Protein AF-A0A535J9W8-F1 (afdb_monomer_lite)

Sequence (134 aa):
MREMDVRYYIVAAGMILLSGYACVLLPRLWRHQNTSLDHPPAWWPGDLSSWRGFVRTLPLAVLFCWLLTFFIVVGPFIPEQPRDAFGFIRPAWYSAPLAIAPVVAIPLWISIYLFNRPRFLVPPHLREDRGVLG

Radius of gyration: 18.36 Å; chains: 1; bounding box: 52×29×51 Å

pLDDT: mean 89.5, std 9.79, range [49.66, 97.06]

Foldseek 3Di:
DPDDDPVLVVVLVVLVVVLVVLVVVVVCLLVVVDCVQQDDDPPDPDDSLLSLLVSQLSLLVSVVSVLVSCCSVCVVVQDFDDDPDPDTDGDCVNVVCVVVSCVPSVVQSCCCQAAVPPVVSGRPVSSPPGHSPD

Secondary structure (DSSP, 8-state):
-PPPPHHHHHHHHHHHHHHHHHHHHHHHHHTT--GGGSS--TT--S-HHHHHHHHHHHHHHHHHHHHHHHHHHHGGGSPPBP-TTT--B--HHHHHHHHHHHHHHHHHHHHHHHH--SGGGS-GGGSSSPPTT-

Structure (mmCIF, N/CA/C/O backbone):
data_AF-A0A535J9W8-F1
#
_entry.id   AF-A0A535J9W8-F1
#
loop_
_atom_site.group_PDB
_atom_site.id
_atom_site.type_symbol
_atom_site.label_atom_id
_atom_site.label_alt_id
_atom_site.label_comp_id
_atom_site.label_asym_id
_atom_site.label_entity_id
_atom_site.label_seq_id
_atom_site.pdbx_PDB_ins_code
_atom_site.Cartn_x
_atom_site.Cartn_y
_atom_site.Cartn_z
_atom_site.occupancy
_atom_site.B_iso_or_equiv
_atom_site.auth_seq_id
_atom_site.auth_comp_id
_atom_site.auth_asym_id
_atom_site.auth_atom_id
_atom_site.pdbx_PDB_model_num
ATOM 1 N N . MET A 1 1 ? 11.839 -6.451 -28.846 1.00 56.50 1 MET A N 1
ATOM 2 C CA . MET A 1 1 ? 10.976 -6.881 -27.723 1.00 56.50 1 MET A CA 1
ATOM 3 C C . MET A 1 1 ? 11.802 -7.827 -26.871 1.00 56.50 1 MET A C 1
ATOM 5 O O . MET A 1 1 ? 12.345 -8.764 -27.434 1.00 56.50 1 MET A O 1
ATOM 9 N N . ARG A 1 2 ? 11.996 -7.537 -25.579 1.00 71.62 2 ARG A N 1
ATOM 10 C CA . ARG A 1 2 ? 12.710 -8.448 -24.669 1.00 71.62 2 ARG A CA 1
ATOM 11 C C . ARG A 1 2 ? 11.811 -9.667 -24.457 1.00 71.62 2 ARG A C 1
ATOM 13 O O . ARG A 1 2 ? 10.638 -9.469 -24.145 1.00 71.62 2 ARG A O 1
ATOM 20 N N . GLU A 1 3 ? 12.316 -10.880 -24.664 1.00 81.75 3 GLU A N 1
ATOM 21 C CA . GLU A 1 3 ? 11.565 -12.083 -24.295 1.00 81.75 3 GLU A CA 1
ATOM 22 C C . GLU A 1 3 ? 11.342 -12.058 -22.780 1.00 81.75 3 GLU A C 1
ATOM 24 O O . GLU A 1 3 ? 12.293 -11.986 -21.999 1.00 81.75 3 GLU A O 1
ATOM 29 N N . MET A 1 4 ? 10.077 -12.008 -22.368 1.00 86.06 4 MET A N 1
ATOM 30 C CA . MET A 1 4 ? 9.685 -12.026 -20.963 1.00 86.06 4 MET A CA 1
ATOM 31 C C . MET A 1 4 ? 9.242 -13.441 -20.598 1.00 86.06 4 MET A C 1
ATOM 33 O O . MET A 1 4 ? 8.487 -14.070 -21.336 1.00 86.06 4 MET A O 1
ATOM 37 N N . ASP A 1 5 ? 9.710 -13.938 -19.453 1.00 92.31 5 ASP A N 1
ATOM 38 C CA . ASP A 1 5 ? 9.328 -15.248 -18.917 1.00 92.31 5 ASP A CA 1
ATOM 39 C C . ASP A 1 5 ? 7.808 -15.296 -18.642 1.00 92.31 5 ASP A C 1
ATOM 41 O O . ASP A 1 5 ? 7.224 -14.327 -18.151 1.00 92.31 5 ASP A O 1
ATOM 45 N N . VAL A 1 6 ? 7.160 -16.440 -18.893 1.00 93.19 6 VAL A N 1
ATOM 46 C CA . VAL A 1 6 ? 5.753 -16.695 -18.531 1.00 93.19 6 VAL A CA 1
ATOM 47 C C . VAL A 1 6 ? 5.458 -16.351 -17.065 1.00 93.19 6 VAL A C 1
ATOM 49 O O . VAL A 1 6 ? 4.391 -15.826 -16.744 1.00 93.19 6 VAL A O 1
ATOM 52 N N . ARG A 1 7 ? 6.434 -16.561 -16.170 1.00 93.00 7 ARG A N 1
ATOM 53 C CA . ARG A 1 7 ? 6.346 -16.218 -14.742 1.00 93.00 7 ARG A CA 1
ATOM 54 C C . ARG A 1 7 ? 6.104 -14.729 -14.522 1.00 93.00 7 ARG A C 1
ATOM 56 O O . ARG A 1 7 ? 5.322 -14.365 -13.648 1.00 93.00 7 ARG A O 1
ATOM 63 N N . TYR A 1 8 ? 6.736 -13.872 -15.324 1.00 92.75 8 TYR A N 1
ATOM 64 C CA . TYR A 1 8 ? 6.543 -12.428 -15.237 1.00 92.75 8 TYR A CA 1
ATOM 65 C C . TYR A 1 8 ? 5.096 -12.050 -15.567 1.00 92.75 8 TYR A C 1
ATOM 67 O O . TYR A 1 8 ? 4.478 -11.301 -14.813 1.00 92.75 8 TYR A O 1
ATOM 75 N N . TYR A 1 9 ? 4.527 -12.612 -16.637 1.00 93.81 9 TYR A N 1
ATOM 76 C CA . TYR A 1 9 ? 3.142 -12.333 -17.022 1.00 93.81 9 TYR A CA 1
ATOM 77 C C . TYR A 1 9 ? 2.140 -12.790 -15.962 1.00 93.81 9 TYR A C 1
ATOM 79 O O . TYR A 1 9 ? 1.189 -12.065 -15.679 1.00 93.81 9 TYR A O 1
ATOM 87 N N . ILE A 1 10 ? 2.374 -13.947 -15.335 1.00 95.88 10 ILE A N 1
ATOM 88 C CA . ILE A 1 10 ? 1.541 -14.444 -14.230 1.00 95.88 10 ILE A CA 1
ATOM 89 C C . ILE A 1 10 ? 1.569 -13.459 -13.054 1.00 95.88 10 ILE A C 1
ATOM 91 O O . ILE A 1 10 ? 0.515 -13.076 -12.544 1.00 95.88 10 ILE A O 1
ATOM 95 N N . VAL A 1 11 ? 2.760 -13.005 -12.652 1.00 95.25 11 VAL A N 1
ATOM 96 C CA . VAL A 1 11 ? 2.914 -12.032 -11.560 1.00 95.25 11 VAL A CA 1
ATOM 97 C C . VAL A 1 11 ? 2.260 -10.696 -11.917 1.00 95.25 11 VAL A C 1
ATOM 99 O O . VAL A 1 11 ? 1.509 -10.149 -11.112 1.00 95.25 11 VAL A O 1
ATOM 102 N N . ALA A 1 12 ? 2.495 -10.184 -13.126 1.00 94.62 12 ALA A N 1
ATOM 103 C CA . ALA A 1 12 ? 1.912 -8.931 -13.593 1.00 94.62 12 ALA A CA 1
ATOM 104 C C . ALA A 1 12 ? 0.377 -8.996 -13.622 1.00 94.62 12 ALA A C 1
ATOM 106 O O . ALA A 1 12 ? -0.281 -8.111 -13.077 1.00 94.62 12 ALA A O 1
ATOM 107 N N . ALA A 1 13 ? -0.198 -10.065 -14.181 1.00 96.06 13 ALA A N 1
ATOM 108 C CA . ALA A 1 13 ? -1.642 -10.274 -14.212 1.00 96.06 13 ALA A CA 1
ATOM 109 C C . ALA A 1 13 ? -2.233 -10.364 -12.797 1.00 96.06 13 ALA A C 1
ATOM 111 O O . ALA A 1 13 ? -3.229 -9.702 -12.506 1.00 96.06 13 ALA A O 1
ATOM 112 N N . GLY A 1 14 ? -1.592 -11.115 -11.895 1.00 96.62 14 GLY A N 1
ATOM 113 C CA . GLY A 1 14 ? -2.013 -11.211 -10.497 1.00 96.62 14 GLY A CA 1
ATOM 114 C C . GLY A 1 14 ? -2.018 -9.854 -9.788 1.00 96.62 14 GLY A C 1
ATOM 115 O O . GLY A 1 14 ? -2.994 -9.508 -9.125 1.00 96.62 14 GLY A O 1
ATOM 116 N N . MET A 1 15 ? -0.974 -9.047 -9.984 1.00 95.94 15 MET A N 1
ATOM 117 C CA . MET A 1 15 ? -0.866 -7.708 -9.392 1.00 95.94 15 MET A CA 1
ATOM 118 C C . MET A 1 15 ? -1.893 -6.723 -9.956 1.00 95.94 15 MET A C 1
ATOM 120 O O . MET A 1 15 ? -2.481 -5.949 -9.195 1.00 95.94 15 MET A O 1
ATOM 124 N N . ILE A 1 16 ? -2.169 -6.785 -11.263 1.00 96.44 16 ILE A N 1
ATOM 125 C CA . ILE A 1 16 ? -3.233 -6.001 -11.905 1.00 96.44 16 ILE A CA 1
ATOM 126 C C . ILE A 1 16 ? -4.595 -6.372 -11.316 1.00 96.44 16 ILE A C 1
ATOM 128 O O . ILE A 1 16 ? -5.343 -5.483 -10.914 1.00 96.44 16 ILE A O 1
ATOM 132 N N . LEU A 1 17 ? -4.910 -7.667 -11.223 1.00 97.00 17 LEU A N 1
ATOM 133 C CA . LEU A 1 17 ? -6.174 -8.145 -10.658 1.00 97.00 17 LEU A CA 1
ATOM 134 C C . LEU A 1 17 ? -6.328 -7.721 -9.194 1.00 97.00 17 LEU A C 1
ATOM 136 O O . LEU A 1 17 ? -7.378 -7.205 -8.810 1.00 97.00 17 LEU A O 1
ATOM 140 N N . LEU A 1 18 ? -5.269 -7.872 -8.395 1.00 95.25 18 LEU A N 1
ATOM 141 C CA . LEU A 1 18 ? -5.250 -7.464 -6.993 1.00 95.25 18 LEU A CA 1
ATOM 142 C C . LEU A 1 18 ? -5.463 -5.950 -6.836 1.00 95.25 18 LEU A C 1
ATOM 144 O O . LEU A 1 18 ? -6.285 -5.524 -6.026 1.00 95.25 18 LEU A O 1
ATOM 148 N N . SER A 1 19 ? -4.776 -5.137 -7.640 1.00 94.75 19 SER A N 1
ATOM 149 C CA . SER A 1 19 ? -4.901 -3.671 -7.609 1.00 94.75 19 SER A CA 1
ATOM 150 C C . SER A 1 19 ? -6.266 -3.197 -8.109 1.00 94.75 19 SER A C 1
ATOM 152 O O . SER A 1 19 ? -6.858 -2.274 -7.547 1.00 94.75 19 SER A O 1
ATOM 154 N N . GLY A 1 20 ? -6.806 -3.864 -9.132 1.00 95.12 20 GLY A N 1
ATOM 155 C CA . GLY A 1 20 ? -8.159 -3.635 -9.630 1.00 95.12 20 GLY A CA 1
ATOM 156 C C . GLY A 1 20 ? -9.212 -3.948 -8.568 1.00 95.12 20 GLY A C 1
ATOM 157 O O . GLY A 1 20 ? -10.093 -3.128 -8.311 1.00 95.12 20 GLY A O 1
ATOM 158 N N . TYR A 1 21 ? -9.077 -5.081 -7.875 1.00 94.12 21 TYR A N 1
ATOM 159 C CA . TYR A 1 21 ? -9.943 -5.426 -6.748 1.00 94.12 21 TYR A CA 1
ATOM 160 C C . TYR A 1 21 ? -9.828 -4.405 -5.608 1.00 94.12 21 TYR A C 1
ATOM 162 O O . TYR A 1 21 ? -10.840 -3.952 -5.069 1.00 94.12 21 TYR A O 1
ATOM 170 N N . ALA A 1 22 ? -8.609 -3.966 -5.290 1.00 92.62 22 ALA A N 1
ATOM 171 C CA . ALA A 1 22 ? -8.360 -2.935 -4.292 1.00 92.62 22 ALA A CA 1
ATOM 172 C C . ALA A 1 22 ? -9.051 -1.597 -4.625 1.00 92.62 22 ALA A C 1
ATOM 174 O O . ALA A 1 22 ? -9.585 -0.949 -3.724 1.00 92.62 22 ALA A O 1
ATOM 175 N N . CYS A 1 23 ? -9.130 -1.214 -5.905 1.00 91.81 23 CYS A N 1
ATOM 176 C CA . CYS A 1 23 ? -9.896 -0.043 -6.357 1.00 91.81 23 CYS A CA 1
ATOM 177 C C . CYS A 1 23 ? -11.404 -0.167 -6.124 1.00 91.81 23 CYS A C 1
ATOM 179 O O . CYS A 1 23 ? -12.070 0.842 -5.901 1.00 91.81 23 CYS A O 1
ATOM 181 N N . VAL A 1 24 ? -11.955 -1.380 -6.160 1.00 92.75 24 VAL A N 1
ATOM 182 C CA . VAL A 1 24 ? -13.371 -1.622 -5.843 1.00 92.75 24 VAL A CA 1
ATOM 183 C C . VAL A 1 24 ? -13.592 -1.629 -4.329 1.00 92.75 24 VAL A C 1
ATOM 185 O O . VAL A 1 24 ? -14.593 -1.103 -3.838 1.00 92.75 24 VAL A O 1
ATOM 188 N N . LEU A 1 25 ? -12.651 -2.207 -3.579 1.00 90.88 25 LEU A N 1
ATOM 189 C CA . LEU A 1 25 ? -12.739 -2.341 -2.128 1.00 90.88 25 LEU A CA 1
ATOM 190 C C . LEU A 1 25 ? -12.563 -1.000 -1.408 1.00 90.88 25 LEU A C 1
ATOM 192 O O . LEU A 1 25 ? -13.298 -0.721 -0.462 1.00 90.88 25 LEU A O 1
ATOM 196 N N . LEU A 1 26 ? -11.620 -0.161 -1.846 1.00 92.81 26 LEU A N 1
ATOM 197 C CA . LEU A 1 26 ? -11.246 1.057 -1.128 1.00 92.81 26 LEU A CA 1
ATOM 198 C C . LEU A 1 26 ? -12.416 2.049 -0.958 1.00 92.81 26 LEU A C 1
ATOM 200 O O . LEU A 1 26 ? -12.646 2.470 0.175 1.00 92.81 26 LEU A O 1
ATOM 204 N N . PRO A 1 27 ? -13.215 2.393 -1.988 1.00 93.56 27 PRO A N 1
ATOM 205 C CA . PRO A 1 27 ? -14.380 3.261 -1.812 1.00 93.56 27 PRO A CA 1
ATOM 206 C C . PRO A 1 27 ? -15.453 2.647 -0.908 1.00 93.56 27 PRO A C 1
ATOM 208 O O . PRO A 1 27 ? -16.095 3.370 -0.145 1.00 93.56 27 PRO A O 1
ATOM 211 N N . ARG A 1 28 ? -15.640 1.320 -0.972 1.00 93.06 28 ARG A N 1
ATOM 212 C CA . ARG A 1 28 ? -16.595 0.596 -0.118 1.00 93.06 28 ARG A CA 1
ATOM 213 C C . ARG A 1 28 ? -16.167 0.640 1.343 1.00 93.06 28 ARG A C 1
ATOM 215 O O . ARG A 1 28 ? -16.995 0.938 2.197 1.00 93.06 28 ARG A O 1
ATOM 222 N N . LEU A 1 29 ? -14.880 0.420 1.615 1.00 92.50 29 LEU A N 1
ATOM 223 C CA . LEU A 1 29 ? -14.289 0.622 2.936 1.00 92.50 29 LEU A CA 1
ATOM 224 C C . LEU A 1 29 ? -14.478 2.076 3.376 1.00 92.50 29 LEU A C 1
ATOM 226 O O . LEU A 1 29 ? -15.007 2.328 4.449 1.00 92.50 29 LEU A O 1
ATOM 230 N N . TRP A 1 30 ? -14.115 3.046 2.536 1.00 93.81 30 TRP A N 1
ATOM 231 C CA . TRP A 1 30 ? -14.175 4.468 2.882 1.00 93.81 30 TRP A CA 1
ATOM 232 C C . TRP A 1 30 ? -15.584 4.936 3.268 1.00 93.81 30 TRP A C 1
ATOM 234 O O . TRP A 1 30 ? -15.743 5.745 4.180 1.00 93.81 30 TRP A O 1
ATOM 244 N N . ARG A 1 31 ? -16.608 4.397 2.597 1.00 93.81 31 ARG A N 1
ATOM 245 C CA . ARG A 1 31 ? -18.029 4.683 2.844 1.00 93.81 31 ARG A CA 1
ATOM 246 C C . ARG A 1 31 ? -18.688 3.744 3.858 1.00 93.81 31 ARG A C 1
ATOM 248 O O . ARG A 1 31 ? -19.896 3.844 4.031 1.00 93.81 31 ARG A O 1
ATOM 255 N N . HIS A 1 32 ? -17.931 2.843 4.487 1.00 92.38 32 HIS A N 1
ATOM 256 C CA . HIS A 1 32 ? -18.454 1.850 5.430 1.00 92.38 32 HIS A CA 1
ATOM 257 C C . HIS A 1 32 ? -19.605 1.000 4.845 1.00 92.38 32 HIS A C 1
ATOM 259 O O . HIS A 1 32 ? -20.615 0.736 5.482 1.00 92.38 32 HIS A O 1
ATOM 265 N N . GLN A 1 33 ? -19.473 0.588 3.583 1.00 91.62 33 GLN A N 1
ATOM 266 C CA . GLN A 1 33 ? -20.468 -0.244 2.887 1.00 91.62 33 GLN A CA 1
ATOM 267 C C . GLN A 1 33 ? -20.199 -1.746 3.030 1.00 91.62 33 GLN A C 1
ATOM 269 O O . GLN A 1 33 ? -20.959 -2.557 2.509 1.00 91.62 33 GLN A O 1
ATOM 274 N N . ASN A 1 34 ? -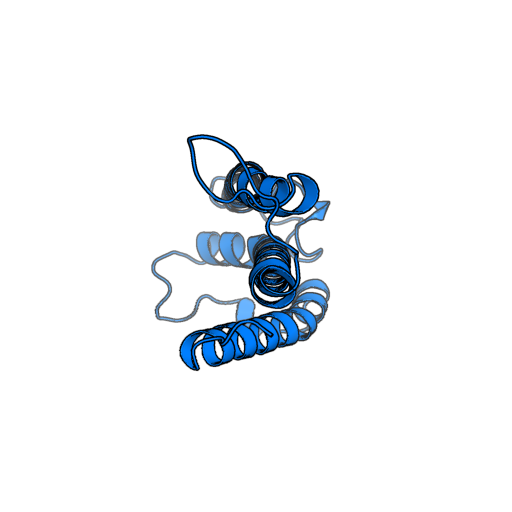19.091 -2.120 3.671 1.00 85.06 34 ASN A N 1
ATOM 275 C CA . ASN A 1 34 ? -18.700 -3.507 3.855 1.00 85.06 34 ASN A CA 1
ATOM 276 C C . ASN A 1 34 ? -18.486 -3.803 5.340 1.00 85.06 34 ASN A C 1
ATOM 278 O O . ASN A 1 34 ? -17.447 -3.449 5.892 1.00 85.06 34 ASN A O 1
ATOM 282 N N . THR A 1 35 ? -19.451 -4.490 5.945 1.00 86.94 35 THR A N 1
ATOM 283 C CA . THR A 1 35 ? -19.415 -4.906 7.354 1.00 86.94 35 THR A CA 1
ATOM 284 C C . THR A 1 35 ? -18.505 -6.110 7.596 1.00 86.94 35 THR A C 1
ATOM 286 O O . THR A 1 35 ? -18.203 -6.450 8.737 1.00 86.94 35 THR A O 1
ATOM 289 N N . SER A 1 36 ? -17.988 -6.751 6.537 1.00 87.75 36 SER A N 1
ATOM 290 C CA . SER A 1 36 ? -17.088 -7.905 6.671 1.00 87.75 36 SER A CA 1
ATOM 291 C C . SER A 1 36 ? -15.768 -7.573 7.376 1.00 87.75 36 SER A C 1
ATOM 293 O O . SER A 1 36 ? -15.008 -8.481 7.694 1.00 87.75 36 SER A O 1
ATOM 295 N N . LEU A 1 37 ? -15.451 -6.285 7.543 1.00 90.44 37 LEU A N 1
ATOM 296 C CA . LEU A 1 37 ? -14.234 -5.798 8.189 1.00 90.44 37 LEU A CA 1
ATOM 297 C C . LEU A 1 37 ? -14.479 -5.301 9.620 1.00 90.44 37 LEU A C 1
ATOM 299 O O . LEU A 1 37 ? -13.525 -4.895 10.279 1.00 90.44 37 LEU A O 1
ATOM 303 N N . ASP A 1 38 ? -15.712 -5.368 10.127 1.00 90.94 38 ASP A N 1
ATOM 304 C CA . ASP A 1 38 ? -16.050 -4.881 11.472 1.00 90.94 38 ASP A CA 1
ATOM 305 C C . ASP A 1 38 ? -15.542 -5.817 12.576 1.00 90.94 38 ASP A C 1
ATOM 307 O O . ASP A 1 38 ? -15.278 -5.383 13.701 1.00 90.94 38 ASP A O 1
ATOM 311 N N . HIS A 1 39 ? -15.351 -7.094 12.236 1.00 91.94 39 HIS A N 1
ATOM 312 C CA . HIS A 1 39 ? -14.883 -8.131 13.145 1.00 91.94 39 HIS A CA 1
ATOM 313 C C . HIS A 1 39 ? -13.639 -8.833 12.592 1.00 91.94 39 HIS A C 1
ATOM 315 O O . HIS A 1 39 ? -13.571 -9.091 11.386 1.00 91.94 39 HIS A O 1
ATOM 321 N N . PRO A 1 40 ? -12.666 -9.171 13.458 1.00 94.62 40 PRO A N 1
ATOM 322 C CA . PRO A 1 40 ? -11.523 -9.960 13.046 1.00 94.62 40 PRO A CA 1
ATOM 323 C C . PRO A 1 40 ? -11.974 -11.350 12.586 1.00 94.62 40 PRO A C 1
ATOM 325 O O . PRO A 1 40 ? -12.841 -11.961 13.219 1.00 94.62 40 PRO A O 1
ATOM 328 N N . PRO A 1 41 ? -11.380 -11.887 11.513 1.00 94.62 41 PRO A N 1
ATOM 329 C CA . PRO A 1 41 ? -11.571 -13.281 11.157 1.00 94.62 41 PRO A CA 1
ATOM 330 C C . PRO A 1 41 ? -10.942 -14.193 12.221 1.00 94.62 41 PRO A C 1
ATOM 332 O O . PRO A 1 41 ? -9.991 -13.810 12.898 1.00 94.62 41 PRO A O 1
ATOM 335 N N . ALA A 1 42 ? -11.421 -15.436 12.323 1.00 94.94 42 ALA A N 1
ATOM 336 C CA . ALA A 1 42 ? -10.988 -16.384 13.358 1.00 94.94 42 ALA A CA 1
ATOM 337 C C . ALA A 1 42 ? -9.481 -16.715 13.343 1.00 94.94 42 ALA A C 1
ATOM 339 O O . ALA A 1 42 ? -8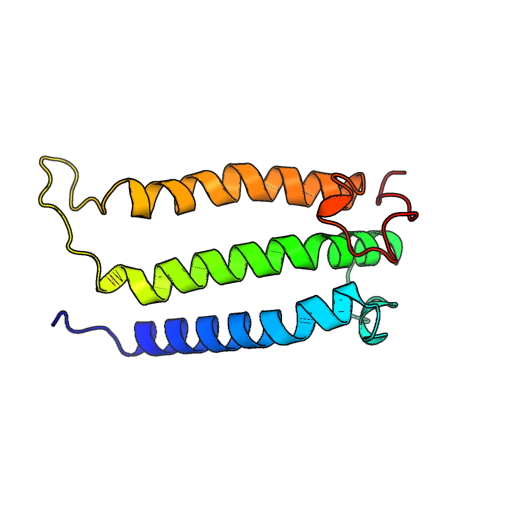.936 -17.151 14.350 1.00 94.94 42 ALA A O 1
ATOM 340 N N . TRP A 1 43 ? -8.807 -16.521 12.207 1.00 95.00 43 TRP A N 1
ATOM 341 C CA . TRP A 1 43 ? -7.365 -16.739 12.066 1.00 95.00 43 TRP A CA 1
ATOM 342 C C . TRP A 1 43 ? -6.518 -15.527 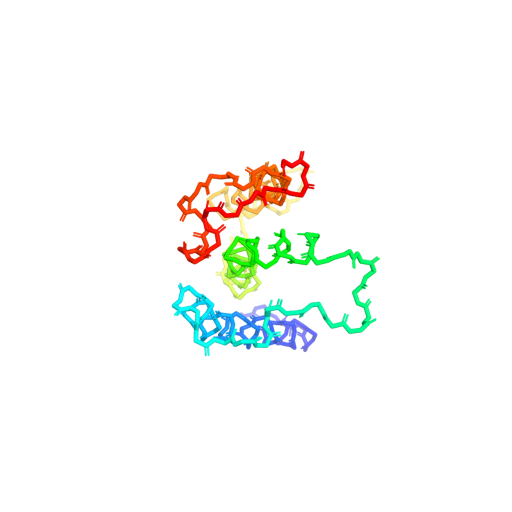12.481 1.00 95.00 43 TRP A C 1
ATOM 344 O O . TRP A 1 43 ? -5.291 -15.619 12.482 1.00 95.00 43 TRP A O 1
ATOM 354 N N . TRP A 1 44 ? -7.136 -14.382 12.790 1.00 95.38 44 TRP A N 1
ATOM 355 C CA . TRP A 1 44 ? -6.405 -13.184 13.184 1.00 95.38 44 TRP A CA 1
ATOM 356 C C . TRP A 1 44 ? -5.769 -13.381 14.570 1.00 95.38 44 TRP A C 1
ATOM 358 O O . TRP A 1 44 ? -6.478 -13.706 15.520 1.00 95.38 44 TRP A O 1
ATOM 368 N N . PRO A 1 45 ? -4.449 -13.173 14.719 1.00 93.44 45 PRO A N 1
ATOM 369 C CA . PRO A 1 45 ? -3.748 -13.478 15.967 1.00 93.44 45 PRO A CA 1
ATOM 370 C C . PRO A 1 45 ? -3.942 -12.424 17.070 1.00 93.44 45 PRO A C 1
ATOM 372 O O . PRO A 1 45 ? -3.540 -12.660 18.206 1.00 93.44 45 PRO A O 1
ATOM 375 N N . GLY A 1 46 ? -4.486 -11.248 16.743 1.00 92.69 46 GLY A N 1
ATOM 376 C CA . GLY A 1 46 ? -4.662 -10.140 17.682 1.00 92.69 46 GLY A CA 1
ATOM 377 C C . GLY A 1 46 ? -6.105 -9.945 18.155 1.00 92.69 46 GLY A C 1
ATOM 378 O O . GLY A 1 46 ? -7.018 -10.679 17.788 1.00 92.69 46 GLY A O 1
ATOM 379 N N . ASP A 1 47 ? -6.322 -8.917 18.969 1.00 93.38 47 ASP A N 1
ATOM 380 C CA . ASP A 1 47 ? -7.642 -8.525 19.465 1.00 93.38 47 ASP A CA 1
ATOM 381 C C . ASP A 1 47 ? -8.412 -7.623 18.474 1.00 93.38 47 ASP A C 1
ATOM 383 O O . ASP A 1 47 ? -7.928 -7.264 17.395 1.00 93.38 47 ASP A O 1
ATOM 387 N N . LEU A 1 48 ? -9.619 -7.197 18.854 1.00 92.69 48 LEU A N 1
ATOM 388 C CA . LEU A 1 48 ? -10.424 -6.275 18.046 1.00 92.69 48 LEU A CA 1
ATOM 389 C C . LEU A 1 48 ? -9.712 -4.931 17.794 1.00 92.69 48 LEU A C 1
ATOM 391 O O . LEU A 1 48 ? -9.869 -4.352 16.718 1.00 92.69 48 LEU A O 1
ATOM 395 N N . SER A 1 49 ? -8.922 -4.440 18.755 1.00 93.06 49 SER A N 1
ATOM 396 C CA . SER A 1 49 ? -8.177 -3.184 18.618 1.00 93.06 49 SER A CA 1
ATOM 397 C C . SER A 1 49 ? -7.119 -3.282 17.516 1.00 93.06 49 SER A C 1
ATOM 399 O O . SER A 1 49 ? -7.087 -2.452 16.602 1.00 93.06 49 SER A O 1
ATOM 401 N N . SER A 1 50 ? -6.319 -4.351 17.534 1.00 94.62 50 SER A N 1
ATOM 402 C CA . SER A 1 50 ? -5.308 -4.651 16.515 1.00 94.62 50 SER A CA 1
ATOM 403 C C . SER A 1 50 ? -5.916 -4.805 15.118 1.00 94.62 50 SER A C 1
ATOM 405 O O . SER A 1 50 ? -5.380 -4.277 14.142 1.00 94.62 50 SER A O 1
ATOM 407 N N . TRP A 1 51 ? -7.081 -5.452 15.021 1.00 95.31 51 TRP A N 1
ATOM 408 C CA . TRP A 1 51 ? -7.800 -5.612 13.761 1.00 95.31 51 TRP A CA 1
ATOM 409 C C . TRP A 1 51 ? -8.273 -4.274 13.197 1.00 95.31 51 TRP A C 1
ATOM 411 O O . TRP A 1 51 ? -8.029 -3.973 12.030 1.00 95.31 51 TRP A O 1
ATOM 421 N N . ARG A 1 52 ? -8.879 -3.417 14.027 1.00 93.75 52 ARG A N 1
ATOM 422 C CA . ARG A 1 52 ? -9.258 -2.060 13.605 1.00 93.75 52 ARG A CA 1
ATOM 423 C C . ARG A 1 52 ? -8.036 -1.251 13.182 1.00 93.75 52 ARG A C 1
ATOM 425 O O . ARG A 1 52 ? -8.090 -0.574 12.158 1.00 93.75 52 ARG A O 1
ATOM 432 N N . GLY A 1 53 ? -6.928 -1.361 13.919 1.00 94.38 53 GLY A N 1
ATOM 433 C CA . GLY A 1 53 ? -5.637 -0.789 13.537 1.00 94.38 53 GLY A CA 1
ATOM 434 C C . GLY A 1 53 ? -5.220 -1.226 12.131 1.00 94.38 53 GLY A C 1
ATOM 435 O O . GLY A 1 53 ? -4.929 -0.381 11.287 1.00 94.38 53 GLY A O 1
ATOM 436 N N . PHE A 1 54 ? -5.284 -2.526 11.839 1.00 95.38 54 PHE A N 1
ATOM 437 C CA . PHE A 1 54 ? -5.003 -3.074 10.512 1.00 95.38 54 PHE A CA 1
ATOM 438 C C . PHE A 1 54 ? -5.956 -2.524 9.438 1.00 95.38 54 PHE A C 1
ATOM 440 O O . PHE A 1 54 ? -5.490 -2.014 8.417 1.00 95.38 54 PHE A O 1
ATOM 447 N N . VAL A 1 55 ? -7.271 -2.529 9.677 1.00 95.50 55 VAL A N 1
ATOM 448 C CA . VAL A 1 55 ? -8.280 -2.019 8.728 1.00 95.50 55 VAL A CA 1
ATOM 449 C C . VAL A 1 55 ? -8.032 -0.549 8.368 1.00 95.50 55 VAL A C 1
ATOM 451 O O . VAL A 1 55 ? -8.136 -0.171 7.199 1.00 95.50 55 VAL A O 1
ATOM 454 N N . ARG A 1 56 ? -7.617 0.285 9.331 1.00 95.50 56 ARG A N 1
ATOM 455 C CA . ARG A 1 56 ? -7.269 1.700 9.086 1.00 95.50 56 ARG A CA 1
ATOM 456 C C . ARG A 1 56 ? -6.060 1.869 8.171 1.00 95.50 56 ARG A C 1
ATOM 458 O O . ARG A 1 56 ? -5.959 2.891 7.500 1.00 95.50 56 ARG A O 1
ATOM 465 N N . THR A 1 57 ? -5.161 0.887 8.127 1.00 96.25 57 THR A N 1
ATOM 466 C CA . THR A 1 57 ? -3.977 0.914 7.255 1.00 96.25 57 THR A CA 1
ATOM 467 C C . THR A 1 57 ? -4.253 0.434 5.829 1.00 96.25 57 THR A C 1
ATOM 469 O O . THR A 1 57 ? -3.413 0.638 4.952 1.00 96.25 57 THR A O 1
ATOM 472 N N . LEU A 1 58 ? -5.428 -0.151 5.553 1.00 94.75 58 LEU A N 1
ATOM 473 C CA . LEU A 1 58 ? -5.769 -0.670 4.225 1.00 94.75 58 LEU A CA 1
ATOM 474 C C . LEU A 1 58 ? -5.651 0.373 3.101 1.00 94.75 58 LEU A C 1
ATOM 476 O O . LEU A 1 58 ? -5.078 0.025 2.072 1.00 94.75 58 LEU A O 1
ATOM 480 N N . PRO A 1 59 ? -6.089 1.643 3.246 1.00 94.50 59 PRO A N 1
ATOM 481 C CA . PRO A 1 59 ? -5.883 2.653 2.206 1.00 94.50 59 PRO A CA 1
ATOM 482 C C . PRO A 1 59 ? -4.413 2.829 1.808 1.00 94.50 59 PRO A C 1
ATOM 484 O O . PRO A 1 59 ? -4.097 2.922 0.623 1.00 94.50 59 PRO A O 1
ATOM 487 N N . LEU A 1 60 ? -3.505 2.812 2.788 1.00 95.19 60 LEU A N 1
ATOM 488 C CA . LEU A 1 60 ? -2.067 2.898 2.542 1.00 95.19 60 LEU A CA 1
ATOM 489 C C . LEU A 1 60 ? -1.545 1.642 1.829 1.00 95.19 60 LEU A C 1
ATOM 491 O O . LEU A 1 60 ? -0.763 1.755 0.886 1.00 95.19 60 LEU A O 1
ATOM 495 N N . ALA A 1 61 ? -2.016 0.457 2.227 1.00 93.25 61 ALA A N 1
ATOM 496 C CA . ALA A 1 61 ? -1.666 -0.798 1.564 1.00 93.25 61 ALA A CA 1
ATOM 497 C C . ALA A 1 61 ? -2.145 -0.836 0.101 1.00 93.25 61 ALA A C 1
ATOM 499 O O . ALA A 1 61 ? -1.403 -1.277 -0.775 1.00 93.25 61 ALA A O 1
ATOM 500 N N . VAL A 1 62 ? -3.346 -0.318 -0.188 1.00 94.06 62 VAL A N 1
ATOM 501 C CA . VAL A 1 62 ? -3.879 -0.199 -1.557 1.00 94.06 62 VAL A CA 1
ATOM 502 C C . VAL A 1 62 ? -3.008 0.720 -2.413 1.00 94.06 62 VAL A C 1
ATOM 504 O O . VAL A 1 62 ? -2.666 0.355 -3.538 1.00 94.06 62 VAL A O 1
ATOM 507 N N . LEU A 1 63 ? -2.602 1.878 -1.884 1.00 92.88 63 LEU A N 1
ATOM 508 C CA . LEU A 1 63 ? -1.692 2.793 -2.582 1.00 92.88 63 LEU A CA 1
ATOM 509 C C . LEU A 1 63 ? -0.346 2.128 -2.891 1.00 92.88 63 LEU A C 1
ATOM 511 O O . LEU A 1 63 ? 0.164 2.244 -4.005 1.00 92.88 63 LEU A O 1
ATOM 515 N N . PHE A 1 64 ? 0.211 1.392 -1.927 1.00 92.69 64 PHE A N 1
ATOM 516 C CA . PHE A 1 64 ? 1.469 0.676 -2.118 1.00 92.69 64 PHE A CA 1
ATOM 517 C C . PHE A 1 64 ? 1.340 -0.463 -3.141 1.00 92.69 64 PHE A C 1
ATOM 519 O O . PHE A 1 64 ? 2.224 -0.647 -3.974 1.00 92.69 64 PHE A O 1
ATOM 526 N N . CYS A 1 65 ? 0.217 -1.186 -3.138 1.00 94.00 65 CYS A N 1
ATOM 527 C CA . CYS A 1 65 ? -0.081 -2.220 -4.129 1.00 94.00 65 CYS A CA 1
ATOM 528 C C . CYS A 1 65 ? -0.133 -1.639 -5.551 1.00 94.00 65 CYS A C 1
ATOM 530 O O . CYS A 1 65 ? 0.501 -2.177 -6.456 1.00 94.00 65 CYS A O 1
ATOM 532 N N . TRP A 1 66 ? -0.791 -0.490 -5.730 1.00 94.56 66 TRP A N 1
ATOM 533 C CA . TRP A 1 66 ? -0.817 0.225 -7.009 1.00 94.56 66 TRP A CA 1
ATOM 534 C C . TRP A 1 66 ? 0.563 0.665 -7.475 1.00 94.56 66 TRP A C 1
ATOM 536 O O . TRP A 1 66 ? 0.892 0.509 -8.653 1.00 94.56 66 TRP A O 1
ATOM 546 N N . LEU A 1 67 ? 1.377 1.182 -6.553 1.00 94.00 67 LEU A N 1
ATOM 547 C CA . LEU A 1 67 ? 2.755 1.539 -6.846 1.00 94.00 67 LEU A CA 1
ATOM 548 C C . LEU A 1 67 ? 3.511 0.309 -7.364 1.00 94.00 67 LEU A C 1
ATOM 550 O O . LEU A 1 67 ? 4.023 0.338 -8.478 1.00 94.00 67 LEU A O 1
ATOM 554 N N . LEU A 1 68 ? 3.509 -0.801 -6.622 1.00 93.12 68 LEU A N 1
ATOM 555 C CA . LEU A 1 68 ? 4.177 -2.036 -7.047 1.00 93.12 68 LEU A CA 1
ATOM 556 C C . LEU A 1 68 ? 3.682 -2.539 -8.408 1.00 93.12 68 LEU A C 1
ATOM 558 O O . LEU A 1 68 ? 4.497 -2.936 -9.240 1.00 93.12 68 LEU A O 1
ATOM 562 N N . THR A 1 69 ? 2.378 -2.478 -8.670 1.00 95.25 69 THR A N 1
ATOM 563 C CA . THR A 1 69 ? 1.804 -2.848 -9.971 1.00 95.25 69 THR A CA 1
ATOM 564 C C . THR A 1 69 ? 2.339 -1.976 -11.096 1.00 95.25 69 THR A C 1
ATOM 566 O O . THR A 1 69 ? 2.754 -2.512 -12.122 1.00 95.25 69 THR A O 1
ATOM 569 N N . PHE A 1 70 ? 2.408 -0.655 -10.904 1.00 93.94 7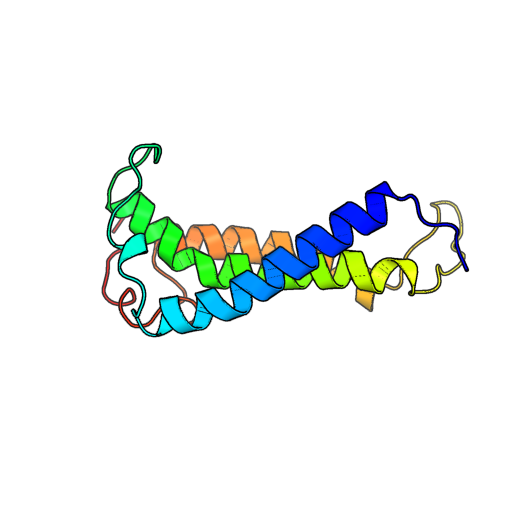0 PHE A N 1
ATOM 570 C CA . PHE A 1 70 ? 3.018 0.251 -11.878 1.00 93.94 70 PHE A CA 1
ATOM 571 C C . PHE A 1 70 ? 4.465 -0.158 -12.187 1.00 93.94 70 PHE A C 1
ATOM 573 O O . PHE A 1 70 ? 4.840 -0.270 -13.351 1.00 93.94 70 PHE A O 1
ATOM 580 N N . PHE A 1 71 ? 5.257 -0.469 -11.161 1.00 91.56 71 PHE A N 1
ATOM 581 C CA . PHE A 1 71 ? 6.639 -0.920 -11.330 1.00 91.56 71 PHE A CA 1
ATOM 582 C C . PHE A 1 71 ? 6.750 -2.264 -12.060 1.00 91.56 71 PHE A C 1
ATOM 584 O O . PHE A 1 71 ? 7.593 -2.458 -12.937 1.00 91.56 71 PHE A O 1
ATOM 591 N N . ILE A 1 72 ? 5.901 -3.222 -11.720 1.00 91.88 72 ILE A N 1
ATOM 592 C CA . ILE A 1 72 ? 5.949 -4.533 -12.359 1.00 91.88 72 ILE A CA 1
ATOM 593 C C . ILE A 1 72 ? 5.550 -4.402 -13.827 1.00 91.88 72 ILE A C 1
ATOM 595 O O . ILE A 1 72 ? 6.278 -4.894 -14.681 1.00 91.88 72 ILE A O 1
ATOM 599 N N . VAL A 1 73 ? 4.460 -3.694 -14.130 1.00 93.81 73 VAL A N 1
ATOM 600 C CA . VAL A 1 73 ? 3.882 -3.605 -15.480 1.00 93.81 73 VAL A CA 1
ATOM 601 C C . VAL A 1 73 ? 4.671 -2.669 -16.392 1.00 93.81 73 VAL A C 1
ATOM 603 O O . VAL A 1 73 ? 4.987 -3.044 -17.513 1.00 93.81 73 VAL A O 1
ATOM 606 N N . VAL A 1 74 ? 5.011 -1.460 -15.941 1.00 91.31 74 VAL A N 1
ATOM 607 C CA . VAL A 1 74 ? 5.677 -0.450 -16.787 1.00 91.31 74 VAL A CA 1
ATOM 608 C C . VAL A 1 74 ? 7.175 -0.717 -16.896 1.00 91.31 74 VAL A C 1
ATOM 610 O O . VAL A 1 74 ? 7.803 -0.402 -17.904 1.00 91.31 74 VAL A O 1
ATOM 613 N N . GLY A 1 75 ? 7.755 -1.346 -15.878 1.00 89.06 75 GLY A N 1
ATOM 614 C CA . GLY A 1 75 ? 9.188 -1.534 -15.749 1.00 89.06 75 GLY A CA 1
ATOM 615 C C . GLY A 1 75 ? 9.923 -2.100 -16.965 1.00 89.06 75 GLY A C 1
ATOM 616 O O . GLY A 1 75 ? 10.952 -1.535 -17.329 1.00 89.06 75 GLY A O 1
ATOM 617 N N . PRO A 1 76 ? 9.452 -3.190 -17.595 1.00 87.75 76 PRO A N 1
ATOM 618 C CA . PRO A 1 76 ? 10.118 -3.767 -18.765 1.00 87.75 76 PRO A CA 1
ATOM 619 C C . PRO A 1 76 ? 10.084 -2.889 -20.017 1.00 87.75 76 PRO A C 1
ATOM 621 O O . PRO A 1 76 ? 10.873 -3.115 -20.932 1.00 87.75 76 PRO A O 1
ATOM 624 N N . PHE A 1 77 ? 9.180 -1.909 -20.071 1.00 88.44 77 PHE A N 1
ATOM 625 C CA . PHE A 1 77 ? 9.049 -0.982 -21.196 1.00 88.44 77 PHE A CA 1
ATOM 626 C C . PHE A 1 77 ? 9.955 0.243 -21.058 1.00 88.44 77 PHE A C 1
ATOM 628 O O . PHE A 1 77 ? 10.069 1.027 -21.998 1.00 88.44 77 PHE A O 1
ATOM 635 N N . ILE A 1 78 ? 10.604 0.420 -19.905 1.00 86.75 78 ILE A N 1
ATOM 636 C CA . ILE A 1 78 ? 11.532 1.525 -19.681 1.00 86.75 78 ILE A CA 1
ATOM 637 C C . ILE A 1 78 ? 12.911 1.114 -20.195 1.00 86.75 78 ILE A C 1
ATOM 639 O O . ILE A 1 78 ? 13.467 0.130 -19.698 1.00 86.75 78 ILE A O 1
ATOM 643 N N . PRO A 1 79 ? 13.486 1.863 -21.152 1.00 81.62 79 PRO A N 1
ATOM 644 C CA . PRO A 1 79 ? 14.822 1.588 -21.650 1.00 81.62 79 PRO A CA 1
ATOM 645 C C . PRO A 1 79 ? 15.841 1.619 -20.513 1.00 81.62 79 PRO A C 1
ATOM 647 O O . PRO A 1 79 ? 15.891 2.564 -19.720 1.00 81.62 79 PRO A O 1
ATOM 650 N N . GLU A 1 80 ? 16.664 0.579 -20.443 1.00 77.75 80 GLU A N 1
ATOM 651 C CA . GLU A 1 80 ? 17.828 0.573 -19.568 1.00 77.75 80 GLU A CA 1
ATOM 652 C C . GLU A 1 80 ? 18.846 1.566 -20.130 1.00 77.75 80 GLU A C 1
ATOM 654 O O . GLU A 1 80 ? 19.162 1.541 -21.321 1.00 77.75 80 GLU A O 1
ATOM 659 N N . GLN A 1 81 ? 19.336 2.473 -19.285 1.00 72.75 81 GLN A N 1
ATOM 660 C CA . GLN A 1 81 ? 20.452 3.323 -19.673 1.00 72.75 81 GLN A CA 1
ATOM 661 C C . GLN A 1 81 ? 21.746 2.525 -19.474 1.00 72.75 81 GLN A C 1
ATOM 663 O O . GLN A 1 81 ? 21.907 1.896 -18.421 1.00 72.75 81 GLN A O 1
ATOM 668 N N . PRO A 1 82 ? 22.669 2.527 -20.452 1.00 63.59 82 PRO A N 1
ATOM 669 C CA . PRO A 1 82 ? 24.000 1.991 -20.223 1.00 63.59 82 PRO A CA 1
ATOM 670 C C . PRO A 1 82 ? 24.638 2.777 -19.074 1.00 63.59 82 PRO A C 1
ATOM 672 O O . PRO A 1 82 ? 24.576 4.009 -19.054 1.00 63.59 82 PRO A O 1
ATOM 675 N N . ARG A 1 83 ? 25.211 2.077 -18.093 1.00 63.66 83 ARG A N 1
ATOM 676 C CA . ARG A 1 83 ? 26.016 2.714 -17.053 1.00 63.66 83 ARG A CA 1
ATOM 677 C C . ARG A 1 83 ? 27.269 1.917 -16.736 1.00 63.66 83 ARG A C 1
ATOM 679 O O . ARG A 1 83 ? 27.266 0.689 -16.684 1.00 63.66 83 ARG A O 1
ATOM 686 N N . ASP A 1 84 ? 28.314 2.694 -16.523 1.00 63.41 84 ASP A N 1
ATOM 687 C CA . ASP A 1 84 ? 29.678 2.313 -16.192 1.00 63.41 84 ASP A CA 1
ATOM 688 C C . ASP A 1 84 ? 29.752 1.500 -14.885 1.00 63.41 84 ASP A C 1
ATOM 690 O O . ASP A 1 84 ? 28.907 1.661 -14.006 1.00 63.41 84 ASP A O 1
ATOM 694 N N . ALA A 1 85 ? 30.789 0.658 -14.775 1.00 49.66 85 ALA A N 1
ATOM 695 C CA . ALA A 1 85 ? 31.325 -0.122 -13.637 1.00 49.66 85 ALA A CA 1
ATOM 696 C C . ALA A 1 85 ? 30.387 -0.927 -12.693 1.00 49.66 85 ALA A C 1
ATOM 698 O O . ALA A 1 85 ? 30.834 -1.935 -12.153 1.00 49.66 85 ALA A O 1
ATOM 699 N N . PHE A 1 86 ? 29.119 -0.558 -12.492 1.00 52.81 86 PHE A N 1
ATOM 700 C CA . PHE A 1 86 ? 28.222 -1.116 -11.464 1.00 52.81 86 PHE A CA 1
ATOM 701 C C . PHE A 1 86 ? 26.895 -1.687 -12.008 1.00 52.81 86 PHE A C 1
ATOM 703 O O . PHE A 1 86 ? 26.020 -2.060 -11.228 1.00 52.81 86 PHE A O 1
ATOM 710 N N . GLY A 1 87 ? 26.749 -1.809 -13.333 1.00 56.47 87 GLY A N 1
ATOM 711 C CA . GLY A 1 87 ? 25.617 -2.481 -13.983 1.00 56.47 87 GLY A CA 1
ATOM 712 C C . GLY A 1 87 ? 24.510 -1.552 -14.497 1.00 56.47 87 GLY A C 1
ATOM 713 O O . GLY A 1 87 ? 24.599 -0.328 -14.422 1.00 56.47 87 GLY A O 1
ATOM 714 N N . PHE A 1 88 ? 23.461 -2.159 -15.064 1.00 58.59 88 PHE A N 1
ATOM 715 C CA . PHE A 1 88 ? 22.321 -1.452 -15.658 1.00 58.59 88 PHE A CA 1
ATOM 716 C C . PHE A 1 88 ? 21.506 -0.718 -14.587 1.00 58.59 88 PHE A C 1
ATOM 718 O O . PHE A 1 88 ? 21.008 -1.332 -13.642 1.00 58.59 88 PHE A O 1
ATOM 725 N N . ILE A 1 89 ? 21.318 0.594 -14.753 1.00 67.81 89 ILE A N 1
ATOM 726 C CA . ILE A 1 89 ? 20.531 1.422 -13.831 1.00 67.81 89 ILE A CA 1
ATOM 727 C C . ILE A 1 89 ? 19.295 1.930 -14.568 1.00 67.81 89 ILE A C 1
ATOM 729 O O . ILE A 1 89 ? 19.386 2.558 -15.623 1.00 67.81 89 ILE A O 1
ATOM 733 N N . ARG A 1 90 ? 18.114 1.667 -14.000 1.00 76.00 90 ARG A N 1
ATOM 734 C CA . ARG A 1 90 ? 16.874 2.293 -14.472 1.00 76.00 90 ARG A CA 1
ATOM 735 C C . ARG A 1 90 ? 16.870 3.782 -14.112 1.00 76.00 90 ARG A C 1
ATOM 737 O O . ARG A 1 90 ? 17.380 4.129 -13.044 1.00 76.00 90 ARG A O 1
ATOM 744 N N . PRO A 1 91 ? 16.258 4.649 -14.939 1.00 82.06 91 PRO A N 1
ATOM 745 C CA . PRO A 1 91 ? 16.194 6.084 -14.680 1.00 82.06 91 PRO A CA 1
ATOM 746 C C . PRO A 1 91 ? 15.758 6.409 -13.246 1.00 82.06 91 PRO A C 1
ATOM 748 O O . PRO A 1 91 ? 14.860 5.760 -12.710 1.00 82.06 91 PRO A O 1
ATOM 751 N N . ALA A 1 92 ? 16.362 7.432 -12.633 1.00 83.94 92 ALA A N 1
ATOM 752 C CA . ALA A 1 92 ? 16.108 7.782 -11.231 1.00 83.94 92 ALA A CA 1
ATOM 753 C C . ALA A 1 92 ? 14.631 8.100 -10.946 1.00 83.94 92 ALA A C 1
ATOM 755 O O . ALA A 1 92 ? 14.115 7.713 -9.904 1.00 83.94 92 ALA A O 1
ATOM 756 N N . TRP A 1 93 ? 13.928 8.738 -11.890 1.00 85.06 93 TRP A N 1
ATOM 757 C CA . TRP A 1 93 ? 12.489 9.013 -11.772 1.00 85.06 93 TRP A CA 1
ATOM 758 C C . TRP A 1 93 ? 11.658 7.738 -11.613 1.00 85.06 93 TRP A C 1
ATOM 760 O O . TRP A 1 93 ? 10.594 7.763 -11.000 1.00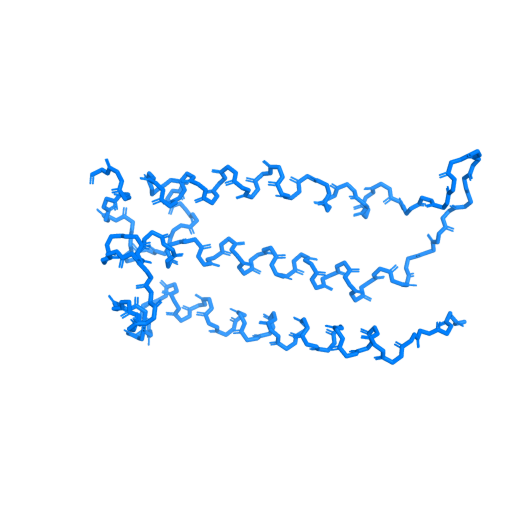 85.06 93 TRP A O 1
ATOM 770 N N . TYR A 1 94 ? 12.157 6.627 -12.153 1.00 86.62 94 TYR A N 1
ATOM 771 C CA . TYR A 1 94 ? 11.548 5.327 -12.004 1.00 86.62 94 TYR A CA 1
ATOM 772 C C . TYR A 1 94 ? 12.035 4.658 -10.722 1.00 86.62 94 TYR A C 1
ATOM 774 O O . TYR A 1 94 ? 11.226 4.335 -9.877 1.00 86.62 94 TYR A O 1
ATOM 782 N N . SER A 1 95 ? 13.336 4.471 -10.503 1.00 85.06 95 SER A N 1
ATOM 783 C CA . SER A 1 95 ? 13.833 3.680 -9.363 1.00 85.06 95 SER A CA 1
ATOM 784 C C . SER A 1 95 ? 13.677 4.349 -7.987 1.00 85.06 95 SER A C 1
ATOM 786 O O . SER A 1 95 ? 13.471 3.646 -6.996 1.00 85.06 95 SER A O 1
ATOM 788 N N . ALA A 1 96 ? 13.727 5.683 -7.897 1.00 89.06 96 ALA A N 1
ATOM 789 C CA . ALA A 1 96 ? 13.691 6.393 -6.617 1.00 89.06 96 ALA A CA 1
ATOM 790 C C . ALA A 1 96 ? 12.368 6.218 -5.844 1.00 89.06 96 ALA A C 1
ATOM 792 O O . ALA A 1 96 ? 12.441 5.920 -4.651 1.00 89.06 96 ALA A O 1
ATOM 793 N N . PRO A 1 97 ? 11.168 6.314 -6.459 1.00 90.69 97 PRO A N 1
ATOM 794 C CA . PRO A 1 97 ? 9.921 6.037 -5.749 1.00 90.69 97 PRO A CA 1
ATOM 795 C C . PRO A 1 97 ? 9.870 4.648 -5.103 1.00 90.69 97 PRO A C 1
ATOM 797 O O . PRO A 1 97 ? 9.334 4.529 -4.008 1.00 90.69 97 PRO A O 1
ATOM 800 N N . LEU A 1 98 ? 10.461 3.614 -5.715 1.00 88.38 98 LEU A N 1
ATOM 801 C CA . LEU A 1 98 ? 10.491 2.266 -5.132 1.00 88.38 98 LEU A CA 1
ATOM 802 C C . LEU A 1 98 ? 11.351 2.200 -3.862 1.00 88.38 98 LEU A C 1
ATOM 804 O O . LEU A 1 98 ? 11.005 1.482 -2.929 1.00 88.38 98 LEU A O 1
ATOM 808 N N . ALA A 1 99 ? 12.447 2.961 -3.812 1.00 88.00 99 ALA A N 1
ATOM 809 C CA . ALA A 1 99 ? 13.303 3.056 -2.631 1.00 88.00 99 ALA A CA 1
ATOM 810 C C . ALA A 1 99 ? 12.686 3.941 -1.534 1.00 88.00 99 ALA A C 1
ATOM 812 O O . ALA A 1 99 ? 12.761 3.614 -0.352 1.00 88.00 99 ALA A O 1
ATOM 813 N N . ILE A 1 100 ? 12.047 5.050 -1.918 1.00 92.69 100 ILE A N 1
ATOM 814 C CA . ILE A 1 100 ? 11.452 6.021 -0.986 1.00 92.69 100 ILE A CA 1
ATOM 815 C C . ILE A 1 100 ? 10.146 5.491 -0.386 1.00 92.69 100 ILE A C 1
ATOM 817 O O . ILE A 1 100 ? 9.875 5.705 0.795 1.00 92.69 100 ILE A O 1
ATOM 821 N N . ALA A 1 101 ? 9.332 4.786 -1.173 1.00 93.38 101 ALA A N 1
ATOM 822 C CA . ALA A 1 101 ? 8.023 4.317 -0.741 1.00 93.38 101 ALA A CA 1
ATOM 823 C C . ALA A 1 101 ? 8.044 3.492 0.556 1.00 93.38 101 ALA A C 1
ATOM 825 O O . ALA A 1 101 ? 7.270 3.845 1.437 1.00 93.38 101 ALA A O 1
ATOM 826 N N . PRO A 1 102 ? 8.893 2.464 0.758 1.00 92.00 102 PRO A N 1
ATOM 827 C CA . PRO A 1 102 ? 8.931 1.739 2.030 1.00 92.00 102 PRO A CA 1
ATOM 828 C C . PRO A 1 102 ? 9.407 2.617 3.195 1.00 92.00 102 PRO A C 1
ATOM 830 O O . PRO A 1 102 ? 8.857 2.513 4.290 1.00 92.00 102 PRO A O 1
ATOM 833 N N . VAL A 1 103 ? 10.360 3.526 2.955 1.00 94.81 103 VAL A N 1
ATOM 834 C CA . VAL A 1 103 ? 10.866 4.469 3.970 1.00 94.81 103 VAL A CA 1
ATOM 835 C C . VAL A 1 103 ? 9.754 5.386 4.485 1.00 94.81 103 VAL A C 1
ATOM 837 O O . VAL A 1 103 ? 9.749 5.734 5.659 1.00 94.81 103 VAL A O 1
ATOM 840 N N . VAL A 1 104 ? 8.789 5.747 3.637 1.00 95.38 104 VAL A N 1
ATOM 841 C CA . VAL A 1 104 ? 7.637 6.582 4.016 1.00 95.38 104 VAL A CA 1
ATOM 842 C C . VAL A 1 104 ? 6.451 5.738 4.498 1.00 95.38 104 VAL A C 1
ATOM 844 O O . VAL A 1 104 ? 5.814 6.065 5.499 1.00 95.38 104 VAL A O 1
ATOM 847 N N . ALA A 1 105 ? 6.148 4.639 3.809 1.00 94.50 105 ALA A N 1
ATOM 848 C CA . ALA A 1 105 ? 4.976 3.811 4.062 1.00 94.50 105 ALA A CA 1
ATOM 849 C C . ALA A 1 105 ? 5.076 3.048 5.383 1.00 94.50 105 ALA A C 1
ATOM 851 O O . ALA A 1 105 ? 4.070 2.948 6.072 1.00 94.50 105 ALA A O 1
ATOM 852 N N . ILE A 1 106 ? 6.254 2.548 5.774 1.00 95.50 106 ILE A N 1
ATOM 853 C CA . ILE A 1 106 ? 6.401 1.797 7.030 1.00 95.50 106 ILE A CA 1
ATOM 854 C C . ILE A 1 106 ? 6.132 2.700 8.248 1.00 95.50 106 ILE A C 1
ATOM 856 O O . ILE A 1 106 ? 5.262 2.349 9.047 1.00 95.50 106 ILE A O 1
ATOM 860 N N . PRO A 1 107 ? 6.765 3.883 8.396 1.00 97.06 107 PRO A N 1
ATOM 861 C CA . PRO A 1 107 ? 6.435 4.795 9.489 1.00 97.06 107 PRO A CA 1
ATOM 862 C C . PRO A 1 107 ? 4.975 5.250 9.476 1.00 97.06 107 PRO A C 1
ATOM 864 O O . PRO A 1 107 ? 4.360 5.333 10.536 1.00 97.06 107 PRO A O 1
ATOM 867 N N . LEU A 1 108 ? 4.391 5.510 8.298 1.00 96.81 108 LEU A N 1
ATOM 868 C CA . LEU A 1 108 ? 2.970 5.855 8.194 1.00 96.81 108 LEU A CA 1
ATOM 869 C C . LEU A 1 108 ? 2.067 4.695 8.615 1.00 96.81 108 LEU A C 1
ATOM 871 O O . LEU A 1 108 ? 1.100 4.920 9.334 1.00 96.81 108 LEU A O 1
ATOM 875 N N . TRP A 1 109 ? 2.388 3.468 8.208 1.00 96.62 109 TRP A N 1
ATOM 876 C CA . TRP A 1 109 ? 1.651 2.268 8.591 1.00 96.62 109 TRP A CA 1
ATOM 877 C C . TRP A 1 109 ? 1.673 2.092 10.108 1.00 96.62 109 TRP A C 1
ATOM 879 O O . TRP A 1 109 ? 0.613 1.998 10.720 1.00 96.62 109 TRP A O 1
ATOM 889 N N . ILE A 1 110 ? 2.860 2.166 10.721 1.00 96.56 110 ILE A N 1
ATOM 890 C CA . ILE A 1 110 ? 3.036 2.096 12.178 1.00 96.56 110 ILE A CA 1
ATOM 891 C C . ILE A 1 110 ? 2.260 3.225 12.866 1.00 96.56 110 ILE A C 1
ATOM 893 O O . ILE A 1 110 ? 1.556 2.983 13.843 1.00 96.56 110 ILE A O 1
ATOM 897 N N . SER A 1 111 ? 2.347 4.452 12.350 1.00 96.38 111 SER A N 1
ATOM 898 C CA . SER A 1 111 ? 1.685 5.620 12.937 1.00 96.38 111 SER A CA 1
ATOM 899 C C . SER A 1 111 ? 0.155 5.526 12.881 1.00 96.38 111 SER A C 1
ATOM 901 O O . SER A 1 111 ? -0.529 5.801 13.869 1.00 96.38 111 SER A O 1
ATOM 903 N N . ILE A 1 112 ? -0.403 5.065 11.757 1.00 96.38 112 ILE A N 1
ATOM 904 C CA . ILE A 1 112 ? -1.846 4.847 11.601 1.00 96.38 112 ILE A CA 1
ATOM 905 C C . ILE A 1 112 ? -2.300 3.704 12.508 1.00 96.38 112 ILE A C 1
ATOM 907 O O . ILE A 1 112 ? -3.298 3.842 13.216 1.00 96.38 112 ILE A O 1
ATOM 911 N N . TYR A 1 113 ? -1.553 2.601 12.517 1.00 96.12 113 TYR A N 1
ATOM 912 C CA . TYR A 1 113 ? -1.872 1.413 13.298 1.00 96.12 113 TYR A CA 1
ATOM 913 C C . TYR A 1 113 ? -1.861 1.706 14.807 1.00 96.12 113 TYR A C 1
ATOM 915 O O . TYR A 1 113 ? -2.848 1.458 15.501 1.00 96.12 113 TYR A O 1
ATOM 923 N N . LEU A 1 114 ? -0.777 2.297 15.320 1.00 96.06 114 LEU A N 1
ATOM 924 C CA . LEU A 1 114 ? -0.595 2.535 16.754 1.00 96.06 114 LEU A CA 1
ATOM 925 C C . LEU A 1 114 ? -1.322 3.782 17.263 1.00 96.06 114 LEU A C 1
ATOM 927 O O . LEU A 1 114 ? -1.851 3.748 18.372 1.00 96.06 114 LEU A O 1
ATOM 931 N N . PHE A 1 115 ? -1.365 4.864 16.478 1.00 95.69 115 PHE A N 1
ATOM 932 C CA . PHE A 1 115 ? -1.795 6.190 16.949 1.00 95.69 115 PHE A CA 1
ATOM 933 C C . PHE A 1 115 ? -2.978 6.788 16.178 1.00 95.69 115 PHE A C 1
ATOM 935 O O . PHE A 1 115 ? -3.407 7.898 16.497 1.00 95.69 115 PHE A O 1
ATOM 942 N N . ASN A 1 116 ? -3.513 6.096 15.166 1.00 95.69 116 ASN A N 1
ATOM 943 C CA . ASN A 1 116 ? -4.586 6.601 14.304 1.00 95.69 116 ASN A CA 1
ATOM 944 C C . ASN A 1 116 ? -4.238 7.947 13.621 1.00 95.69 116 ASN A C 1
ATOM 946 O O . ASN A 1 116 ? -5.074 8.852 13.500 1.00 95.69 116 ASN A O 1
ATOM 950 N N . ARG A 1 117 ? -2.971 8.121 13.206 1.00 94.12 117 ARG A N 1
ATOM 951 C CA . ARG A 1 117 ? -2.483 9.334 12.525 1.00 94.12 117 ARG A CA 1
ATOM 952 C C . ARG A 1 117 ? -1.627 9.008 11.291 1.00 94.12 117 ARG A C 1
ATOM 954 O O . ARG A 1 117 ? -0.851 8.065 11.334 1.00 94.12 117 ARG A O 1
ATOM 961 N N . PRO A 1 118 ? -1.707 9.817 10.216 1.00 94.69 118 PRO A N 1
ATOM 962 C CA . PRO A 1 118 ? -2.524 11.023 10.080 1.00 94.69 118 PRO A CA 1
ATOM 963 C C . PRO A 1 118 ? -3.984 10.720 9.692 1.00 94.69 118 PRO A C 1
ATOM 965 O O . PRO A 1 118 ? -4.262 9.856 8.865 1.00 94.69 118 PRO A O 1
ATOM 968 N N . ARG A 1 119 ? -4.935 11.487 10.243 1.00 92.62 119 ARG A N 1
ATOM 969 C CA . ARG A 1 119 ? -6.385 11.217 10.118 1.00 92.62 119 ARG A CA 1
ATOM 970 C C . ARG A 1 119 ? -6.935 11.281 8.690 1.00 92.62 119 ARG A C 1
ATOM 972 O O . ARG A 1 119 ? -7.965 10.676 8.410 1.00 92.62 119 ARG A O 1
ATOM 979 N N . PHE A 1 120 ? -6.274 11.996 7.779 1.00 92.88 120 PHE A N 1
ATOM 980 C CA . PHE A 1 120 ? 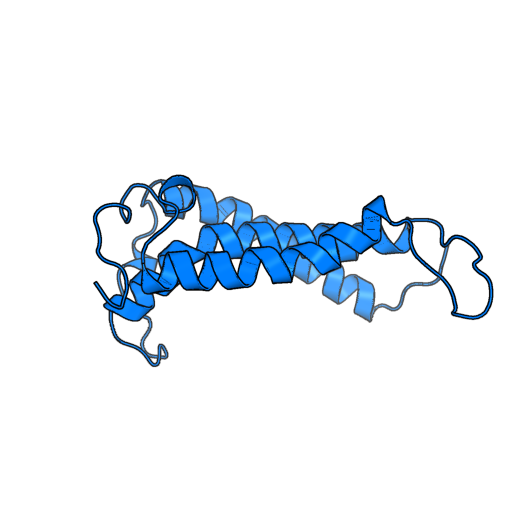-6.725 12.081 6.387 1.00 92.88 120 PHE A CA 1
ATOM 981 C C . PHE A 1 120 ? -6.529 10.767 5.616 1.00 92.88 120 PHE A C 1
ATOM 983 O O . PHE A 1 120 ? -7.258 10.539 4.657 1.00 92.88 120 PHE A O 1
ATOM 990 N N . LEU A 1 121 ? -5.604 9.899 6.049 1.00 92.81 121 LEU A N 1
ATOM 991 C CA . LEU A 1 121 ? -5.392 8.561 5.475 1.00 92.81 121 LEU A CA 1
ATOM 992 C C . LEU A 1 121 ? -6.324 7.498 6.071 1.00 92.81 121 LEU A C 1
ATOM 994 O O . LEU A 1 121 ? -6.372 6.375 5.579 1.00 92.81 121 LEU A O 1
ATOM 998 N N . VAL A 1 122 ? -7.067 7.854 7.117 1.00 94.88 122 VAL A N 1
ATOM 999 C CA . VAL A 1 122 ? -7.940 6.943 7.854 1.00 94.88 122 VAL A CA 1
ATOM 1000 C C . VAL A 1 122 ? -9.372 7.063 7.316 1.00 94.88 122 VAL A C 1
ATOM 1002 O O . VAL A 1 122 ? -9.858 8.196 7.142 1.00 94.88 122 VAL A O 1
ATOM 1005 N N . PRO A 1 123 ? -10.076 5.934 7.087 1.00 93.94 123 PRO A N 1
ATOM 1006 C CA . PRO A 1 123 ? -11.484 5.944 6.703 1.00 93.94 123 PRO A CA 1
ATOM 1007 C C . PRO A 1 123 ? -12.334 6.777 7.681 1.00 93.94 123 PRO A C 1
ATOM 1009 O O . PRO A 1 123 ? -12.163 6.624 8.891 1.00 93.94 123 PRO A O 1
ATOM 1012 N N . PRO A 1 124 ? -13.257 7.638 7.206 1.00 94.81 124 PRO A N 1
ATOM 1013 C CA . PRO A 1 124 ? -13.993 8.587 8.045 1.00 94.81 124 PRO A CA 1
ATOM 1014 C C . PRO A 1 124 ? -14.651 7.986 9.290 1.00 94.81 124 PRO A C 1
ATOM 1016 O O . PRO A 1 124 ? -14.545 8.561 10.367 1.00 94.81 124 PRO A O 1
ATOM 1019 N N . HIS A 1 125 ? -15.257 6.807 9.153 1.00 93.00 125 HIS A N 1
ATOM 1020 C CA . HIS A 1 125 ? -15.958 6.105 10.230 1.00 93.00 125 HIS A CA 1
ATOM 1021 C C . HIS A 1 125 ? -15.030 5.523 11.318 1.00 93.00 125 HIS A C 1
ATOM 1023 O O . HIS A 1 125 ? -15.519 5.113 12.361 1.00 93.00 125 HIS A O 1
ATOM 1029 N N . LEU A 1 126 ? -13.705 5.512 11.106 1.00 92.94 126 LEU A N 1
ATOM 1030 C CA . LEU A 1 126 ? -12.698 5.000 12.053 1.00 92.94 126 LEU A CA 1
ATOM 1031 C C . LEU A 1 126 ? -11.802 6.108 12.639 1.00 92.94 126 LEU A C 1
ATOM 1033 O O . LEU A 1 126 ? -10.837 5.821 13.348 1.00 92.94 126 LEU A O 1
ATOM 1037 N N . ARG A 1 127 ? -12.066 7.384 12.325 1.00 93.25 127 ARG A N 1
ATOM 1038 C CA . ARG A 1 127 ? -11.212 8.515 12.744 1.00 93.25 127 ARG A CA 1
ATOM 1039 C C . ARG A 1 127 ? -11.325 8.868 14.223 1.00 93.25 127 ARG A C 1
ATOM 1041 O O . ARG A 1 127 ? -10.363 9.397 14.778 1.00 93.25 127 ARG A O 1
ATOM 1048 N N . GLU A 1 128 ? -12.480 8.597 14.821 1.00 91.25 128 GLU A N 1
ATOM 1049 C CA . GLU A 1 128 ? -12.746 8.872 16.239 1.00 91.25 128 GLU A CA 1
ATOM 1050 C C . GLU A 1 128 ? -12.302 7.730 17.154 1.00 91.25 128 GLU A C 1
ATOM 1052 O O . GLU A 1 128 ? -12.176 7.910 18.365 1.00 91.25 128 GLU A O 1
ATOM 1057 N N . ASP A 1 129 ? -12.003 6.563 16.585 1.00 87.81 129 ASP A N 1
ATOM 1058 C CA . ASP A 1 129 ? -11.451 5.472 17.363 1.00 87.81 129 ASP A CA 1
ATOM 1059 C C . ASP A 1 129 ? -10.046 5.804 17.879 1.00 87.81 129 ASP A C 1
ATOM 1061 O O . ASP A 1 129 ? -9.251 6.515 17.250 1.00 87.81 129 ASP A O 1
ATOM 1065 N N . ARG A 1 130 ? -9.685 5.178 18.996 1.00 87.31 130 ARG A N 1
ATOM 1066 C CA . ARG A 1 130 ? -8.316 5.221 19.494 1.00 87.31 130 ARG A CA 1
ATOM 1067 C C . ARG A 1 130 ? -7.408 4.268 18.716 1.00 87.31 130 ARG A C 1
ATOM 1069 O O . ARG A 1 130 ? -7.854 3.268 18.141 1.00 87.31 130 ARG A O 1
ATOM 1076 N N . GLY A 1 131 ? -6.127 4.623 18.646 1.00 84.56 131 GLY A N 1
ATOM 1077 C CA . GLY A 1 131 ? -5.087 3.726 18.145 1.00 84.56 131 GLY A CA 1
ATOM 1078 C C . GLY A 1 131 ? -4.922 2.509 19.059 1.00 84.56 131 GLY A C 1
ATOM 1079 O O . GLY A 1 131 ? -5.475 2.486 20.153 1.00 84.56 131 GLY A O 1
ATOM 1080 N N . VAL A 1 132 ? -4.158 1.502 18.631 1.00 86.81 132 VAL A N 1
ATOM 1081 C CA . VAL A 1 132 ? -3.984 0.264 19.420 1.00 86.81 132 VAL A CA 1
ATOM 1082 C C . VAL A 1 132 ? -3.426 0.531 20.827 1.00 86.81 132 VAL A C 1
ATOM 1084 O O . VAL A 1 132 ? -3.737 -0.209 21.754 1.00 86.81 132 VAL A O 1
ATOM 1087 N N . LEU A 1 133 ? -2.636 1.597 20.995 1.00 82.38 133 LEU A N 1
ATOM 1088 C CA . LEU A 1 133 ? -2.013 1.975 22.269 1.00 82.38 133 LEU A CA 1
ATOM 1089 C C . LEU A 1 133 ? -2.719 3.136 23.007 1.00 82.38 133 LEU A C 1
ATOM 1091 O O . LEU A 1 133 ? -2.164 3.633 23.985 1.00 82.38 133 LEU A O 1
ATOM 1095 N N . GLY A 1 134 ? -3.873 3.620 22.529 1.00 62.97 134 GLY A N 1
ATOM 1096 C CA . GLY A 1 134 ? -4.535 4.842 23.026 1.00 62.97 134 GLY A CA 1
ATOM 1097 C C . GLY A 1 134 ? -5.870 4.607 23.713 1.00 62.97 134 GLY A C 1
ATOM 1098 O O . GLY A 1 134 ? -6.628 3.737 23.247 1.00 62.97 134 GLY A O 1
#